Protein AF-A0A4Y7KAC6-F1 (afdb_monomer)

Structure (mmCIF, N/CA/C/O backbone):
data_AF-A0A4Y7KAC6-F1
#
_entry.id   AF-A0A4Y7KAC6-F1
#
loop_
_atom_site.group_PDB
_atom_site.id
_atom_site.type_symbol
_atom_site.label_atom_id
_atom_site.label_alt_id
_atom_site.label_comp_id
_atom_site.label_asym_id
_atom_site.label_entity_id
_atom_site.label_seq_id
_atom_site.pdbx_PDB_ins_code
_atom_site.Cartn_x
_atom_site.Cartn_y
_atom_site.Cartn_z
_atom_site.occupancy
_atom_site.B_iso_or_equiv
_atom_site.auth_seq_id
_atom_site.auth_comp_id
_atom_site.auth_asym_id
_atom_site.auth_atom_id
_atom_site.pdbx_PDB_model_num
ATOM 1 N N . MET A 1 1 ? 6.151 -8.490 -8.661 1.00 95.62 1 MET A N 1
ATOM 2 C CA . MET A 1 1 ? 5.030 -7.613 -9.099 1.00 95.62 1 MET A CA 1
ATOM 3 C C . MET A 1 1 ? 3.627 -8.201 -8.880 1.00 95.6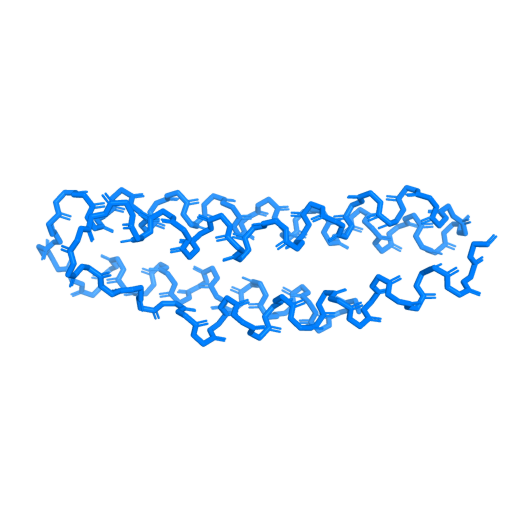2 1 MET A C 1
ATOM 5 O O . MET A 1 1 ? 2.853 -7.599 -8.148 1.00 95.62 1 MET A O 1
ATOM 9 N N . LYS A 1 2 ? 3.257 -9.365 -9.454 1.00 95.62 2 LYS A N 1
ATOM 10 C CA . LYS A 1 2 ? 1.920 -9.981 -9.223 1.00 95.62 2 LYS A CA 1
ATOM 11 C C . LYS A 1 2 ? 1.626 -10.256 -7.736 1.00 95.62 2 LYS A C 1
ATOM 13 O O . LYS A 1 2 ? 0.500 -10.050 -7.281 1.00 95.62 2 LYS A O 1
ATOM 18 N N . LEU A 1 3 ? 2.649 -10.679 -6.989 1.00 97.56 3 LEU A N 1
ATOM 19 C CA . LEU A 1 3 ? 2.555 -10.922 -5.550 1.00 97.56 3 LEU A CA 1
ATOM 20 C C . LEU A 1 3 ? 2.246 -9.633 -4.763 1.00 97.56 3 LEU A C 1
ATOM 22 O O . LEU A 1 3 ? 1.333 -9.665 -3.947 1.00 97.56 3 LEU A O 1
ATOM 26 N N . ASN A 1 4 ? 2.876 -8.493 -5.094 1.00 98.00 4 ASN A N 1
ATOM 27 C CA . ASN A 1 4 ? 2.539 -7.175 -4.518 1.00 98.00 4 ASN A CA 1
ATOM 28 C C . ASN A 1 4 ? 1.058 -6.839 -4.695 1.00 98.00 4 ASN A C 1
ATOM 30 O O . ASN A 1 4 ? 0.363 -6.567 -3.720 1.00 98.00 4 ASN A O 1
ATOM 34 N N . ARG A 1 5 ? 0.533 -6.957 -5.924 1.00 98.19 5 ARG A N 1
ATOM 35 C CA . ARG A 1 5 ? -0.888 -6.683 -6.196 1.00 98.19 5 ARG A CA 1
ATOM 36 C C . ARG A 1 5 ? -1.812 -7.573 -5.363 1.00 98.19 5 ARG A C 1
ATOM 38 O O . ARG A 1 5 ? -2.833 -7.103 -4.861 1.00 98.19 5 ARG A O 1
ATOM 45 N N . THR A 1 6 ? -1.473 -8.855 -5.248 1.00 98.50 6 THR A N 1
ATOM 46 C CA . THR A 1 6 ? -2.263 -9.831 -4.484 1.00 98.50 6 THR A CA 1
ATOM 47 C C . THR A 1 6 ? -2.229 -9.507 -2.994 1.00 98.50 6 THR A C 1
ATOM 49 O O . THR A 1 6 ? -3.284 -9.431 -2.369 1.00 98.50 6 THR A O 1
ATOM 52 N N . ASN A 1 7 ? -1.042 -9.231 -2.444 1.00 98.69 7 ASN A N 1
ATOM 53 C CA . ASN A 1 7 ? -0.865 -8.838 -1.050 1.00 98.69 7 ASN A CA 1
ATOM 54 C C . ASN A 1 7 ? -1.651 -7.552 -0.735 1.00 98.69 7 ASN A C 1
ATOM 56 O O . ASN A 1 7 ? -2.515 -7.571 0.141 1.00 98.69 7 ASN A O 1
ATOM 60 N N . ALA A 1 8 ? -1.478 -6.493 -1.534 1.00 98.62 8 ALA A N 1
ATOM 61 C CA . ALA A 1 8 ? -2.207 -5.236 -1.373 1.00 98.62 8 ALA A CA 1
ATOM 62 C C . ALA A 1 8 ? -3.735 -5.428 -1.444 1.00 98.62 8 ALA A C 1
ATOM 64 O O . ALA A 1 8 ? -4.482 -4.888 -0.626 1.00 98.62 8 ALA A O 1
ATOM 65 N N . THR A 1 9 ? -4.215 -6.265 -2.371 1.00 98.75 9 THR A N 1
ATOM 66 C CA . THR A 1 9 ? -5.646 -6.600 -2.487 1.00 98.75 9 THR A CA 1
ATOM 67 C C . THR A 1 9 ? -6.155 -7.336 -1.248 1.00 98.75 9 THR A C 1
ATOM 69 O O . THR A 1 9 ? -7.204 -6.982 -0.708 1.00 98.75 9 THR A O 1
ATOM 72 N N . HIS A 1 10 ? -5.419 -8.335 -0.757 1.00 98.69 10 HIS A N 1
ATOM 73 C CA . HIS A 1 10 ? -5.783 -9.060 0.459 1.00 98.69 10 HIS A CA 1
ATOM 74 C C . HIS A 1 10 ? -5.786 -8.155 1.692 1.00 98.69 10 HIS A C 1
ATOM 76 O O . HIS A 1 10 ? -6.675 -8.279 2.536 1.00 98.69 10 HIS A O 1
ATOM 82 N N . THR A 1 11 ? -4.842 -7.223 1.795 1.00 98.75 11 THR A N 1
ATOM 83 C CA . THR A 1 11 ? -4.793 -6.264 2.900 1.00 98.75 11 THR A CA 1
ATOM 84 C C . THR A 1 11 ? -5.955 -5.278 2.841 1.00 98.75 11 THR A C 1
ATOM 86 O O . THR A 1 11 ? -6.659 -5.124 3.839 1.00 98.75 11 THR A O 1
ATOM 89 N N . LYS A 1 12 ? -6.282 -4.738 1.660 1.00 98.75 12 LYS A N 1
ATOM 90 C CA . LYS A 1 12 ? -7.496 -3.933 1.439 1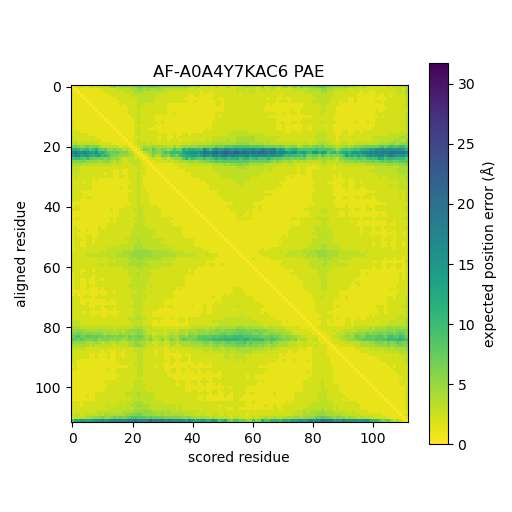.00 98.75 12 LYS A CA 1
ATOM 91 C C . LYS A 1 12 ? -8.768 -4.664 1.887 1.00 98.75 12 LYS A C 1
ATOM 93 O O . LYS A 1 12 ? -9.620 -4.091 2.568 1.00 98.75 12 LYS A O 1
ATOM 98 N N . LEU A 1 13 ? -8.923 -5.937 1.515 1.00 98.56 13 LEU A N 1
ATOM 99 C CA . LEU A 1 13 ? -10.078 -6.748 1.922 1.00 98.56 13 LEU A CA 1
ATOM 100 C C . LEU A 1 13 ? -10.101 -7.001 3.434 1.00 98.56 13 LEU A C 1
ATOM 102 O O . LEU A 1 13 ? -11.169 -6.988 4.050 1.00 98.56 13 LEU A O 1
ATOM 106 N N . TYR A 1 14 ? -8.933 -7.197 4.042 1.00 98.44 14 TYR A N 1
ATOM 107 C CA . TYR A 1 14 ? -8.798 -7.368 5.482 1.00 98.44 14 TYR A CA 1
ATOM 108 C C . TYR A 1 14 ? -9.195 -6.104 6.258 1.00 98.44 14 TYR A C 1
ATOM 110 O O . TYR A 1 14 ? -9.958 -6.211 7.218 1.00 98.44 14 TYR A O 1
ATOM 118 N N . ILE A 1 15 ? -8.791 -4.916 5.796 1.00 98.19 15 ILE A N 1
ATOM 119 C CA . ILE A 1 15 ? -9.226 -3.625 6.357 1.00 98.19 15 ILE A CA 1
ATOM 120 C C . ILE A 1 15 ? -10.757 -3.528 6.341 1.00 98.19 15 ILE A C 1
ATOM 122 O O . ILE A 1 15 ? -11.383 -3.347 7.388 1.00 98.19 15 ILE A O 1
ATOM 126 N N . LYS A 1 16 ? -11.387 -3.781 5.182 1.00 97.69 16 LYS A N 1
ATOM 127 C CA . LYS A 1 16 ? -12.859 -3.800 5.065 1.00 97.69 16 LYS A CA 1
ATOM 128 C C . LYS A 1 16 ? -13.507 -4.788 6.037 1.00 97.69 16 LYS A C 1
ATOM 130 O O . LYS A 1 16 ? -14.560 -4.500 6.603 1.00 97.69 16 LYS A O 1
ATOM 135 N N . LYS A 1 17 ? -12.899 -5.962 6.236 1.00 97.25 17 LYS A N 1
ATOM 136 C CA . LYS A 1 17 ? -13.391 -6.977 7.179 1.00 97.25 17 LYS A CA 1
ATOM 137 C C . LYS A 1 17 ? -13.330 -6.482 8.626 1.00 97.25 17 LYS A C 1
ATOM 139 O O . LYS A 1 17 ? -14.291 -6.710 9.357 1.00 97.25 17 LYS A O 1
ATOM 144 N N . ILE A 1 18 ? -12.253 -5.807 9.038 1.00 95.94 18 ILE A N 1
ATOM 145 C CA . ILE A 1 18 ? -12.137 -5.216 10.384 1.00 95.94 18 ILE A CA 1
ATOM 146 C C . ILE A 1 18 ? -13.242 -4.179 10.600 1.00 95.94 18 ILE A C 1
ATOM 148 O O . ILE A 1 18 ? -13.979 -4.273 11.583 1.00 95.94 18 ILE A O 1
ATOM 152 N N . MET A 1 19 ? -13.395 -3.249 9.654 1.00 95.06 19 MET A N 1
ATOM 153 C CA . MET A 1 19 ? -14.382 -2.169 9.740 1.00 95.06 19 MET A CA 1
ATOM 154 C C . MET A 1 19 ? -15.824 -2.686 9.805 1.00 95.06 19 MET A C 1
ATOM 156 O O . MET A 1 19 ? -16.639 -2.140 10.539 1.00 95.06 19 MET A O 1
ATOM 160 N N . LYS A 1 20 ? -16.146 -3.767 9.081 1.00 94.12 20 LYS A N 1
ATOM 161 C CA . LYS A 1 20 ? -17.480 -4.391 9.127 1.00 94.12 20 LYS A CA 1
ATOM 162 C C . LYS A 1 20 ? -17.750 -5.147 10.428 1.00 94.12 20 LYS A C 1
ATOM 164 O O . LYS A 1 20 ? -18.888 -5.186 10.883 1.00 94.12 20 LYS A O 1
ATOM 169 N N . LYS A 1 21 ? -16.733 -5.795 11.007 1.00 92.69 21 LYS A N 1
ATOM 170 C C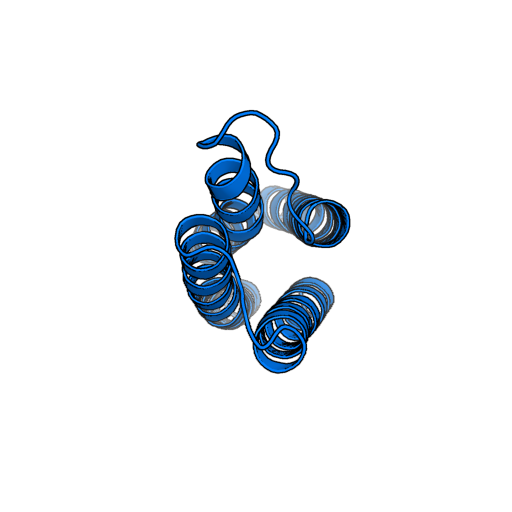A . LYS A 1 21 ? -16.900 -6.628 12.209 1.00 92.69 21 LYS A CA 1
ATOM 171 C C . L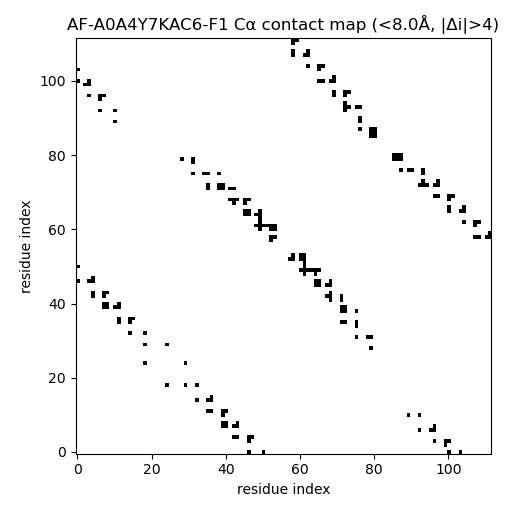YS A 1 21 ? -17.072 -5.805 13.484 1.00 92.69 21 LYS A C 1
ATOM 173 O O . LYS A 1 21 ? -17.827 -6.208 14.365 1.00 92.69 21 LYS A O 1
ATOM 178 N N . LYS A 1 22 ? -16.366 -4.681 13.613 1.00 85.69 22 LYS A N 1
ATOM 179 C CA . LYS A 1 22 ? -16.404 -3.855 14.824 1.00 85.69 22 LYS A CA 1
ATOM 180 C C . LYS A 1 22 ? -17.468 -2.763 14.687 1.00 85.69 22 LYS A C 1
ATOM 182 O O . LYS A 1 22 ? -17.213 -1.720 14.100 1.00 85.69 22 LYS A O 1
ATOM 187 N N . LYS A 1 23 ? -18.657 -3.000 15.263 1.00 75.62 23 LYS A N 1
ATOM 188 C CA . LYS A 1 23 ? -19.793 -2.051 15.234 1.00 75.62 23 LYS A CA 1
ATOM 189 C C . LYS A 1 23 ? -19.472 -0.688 15.863 1.00 75.62 23 LYS A C 1
ATOM 191 O O . LYS A 1 23 ? -20.031 0.314 15.438 1.00 75.62 23 LYS A O 1
ATOM 196 N N . LYS A 1 24 ? -18.586 -0.652 16.863 1.00 85.56 24 LYS A N 1
ATOM 197 C CA . LYS A 1 24 ? -18.094 0.575 17.503 1.00 85.56 24 LYS A CA 1
ATOM 198 C C . LYS A 1 24 ? -16.571 0.579 17.451 1.00 85.56 24 LYS A C 1
ATOM 200 O O . LYS A 1 24 ? -15.917 -0.153 18.190 1.00 85.56 24 LYS A O 1
ATOM 205 N N . LEU A 1 25 ? -16.032 1.356 16.522 1.00 89.69 25 LEU A N 1
ATOM 206 C CA . LEU A 1 25 ? -14.621 1.714 16.478 1.00 89.69 25 LEU A CA 1
ATOM 207 C C . LEU A 1 25 ? -14.473 3.102 17.085 1.00 89.69 25 LEU A C 1
ATOM 209 O O . LEU A 1 25 ? -15.317 3.963 16.849 1.00 89.69 25 LEU A O 1
ATOM 213 N N . GLU A 1 26 ? -13.409 3.304 17.852 1.00 92.94 26 GLU A N 1
ATOM 214 C CA . GLU A 1 26 ? -13.021 4.643 18.280 1.00 92.94 26 GLU A CA 1
ATOM 215 C C . GLU A 1 26 ? -12.761 5.512 17.028 1.00 92.94 26 GLU A C 1
ATOM 217 O O . GLU A 1 26 ? -12.168 4.996 16.072 1.00 92.94 26 GLU A O 1
ATOM 222 N N . PRO A 1 27 ? -13.242 6.772 16.978 1.00 94.62 27 PRO A N 1
ATOM 223 C CA . PRO A 1 27 ? -13.202 7.595 15.767 1.00 94.62 27 PRO A CA 1
ATOM 224 C C . PRO A 1 27 ? -11.821 7.711 15.120 1.00 94.62 27 PRO A C 1
ATOM 226 O O . PRO A 1 27 ? -11.712 7.540 13.906 1.00 94.62 27 PRO A O 1
ATOM 229 N N . PHE A 1 28 ? -10.763 7.918 15.908 1.00 95.12 28 PHE A N 1
ATOM 230 C CA . PHE A 1 28 ? -9.404 8.009 15.379 1.00 95.12 28 PHE A CA 1
ATOM 231 C C . PHE A 1 28 ? -8.958 6.680 14.758 1.00 95.12 28 PHE A C 1
ATOM 233 O O . PHE A 1 28 ? -8.553 6.643 13.600 1.00 95.12 28 PHE A O 1
ATOM 240 N N . TYR A 1 29 ? -9.146 5.556 15.459 1.00 95.88 29 TYR A N 1
ATOM 241 C CA . TYR A 1 29 ? -8.837 4.229 14.911 1.00 95.88 29 TYR A CA 1
ATOM 242 C C . TYR A 1 29 ? -9.598 3.921 13.612 1.00 95.88 29 TYR A C 1
ATOM 244 O O . TYR A 1 29 ? -9.075 3.256 12.714 1.00 95.88 29 TYR A O 1
ATOM 252 N N . ARG A 1 30 ? -10.852 4.380 13.506 1.00 95.81 30 ARG A N 1
ATOM 253 C CA . ARG A 1 30 ? -11.639 4.253 12.276 1.00 95.81 30 ARG A CA 1
ATOM 254 C C . ARG A 1 30 ? -11.046 5.088 11.143 1.00 95.81 30 ARG A C 1
ATOM 256 O O . ARG A 1 30 ? -10.904 4.548 10.049 1.00 95.81 30 ARG A O 1
ATOM 263 N N . SER A 1 31 ? -10.678 6.337 11.422 1.00 96.75 31 SER A N 1
ATOM 264 C CA . SER A 1 31 ? -10.024 7.230 10.462 1.00 96.75 31 SER A CA 1
ATOM 265 C C . SER A 1 31 ? -8.733 6.608 9.918 1.00 96.75 31 SER A C 1
ATOM 267 O O . SER A 1 31 ? -8.581 6.484 8.707 1.00 96.75 31 SER A O 1
ATOM 269 N N . CYS A 1 32 ? -7.869 6.057 10.783 1.00 97.94 32 CYS A N 1
ATOM 270 C CA . CYS A 1 32 ? -6.653 5.355 10.348 1.00 97.94 32 CYS A CA 1
ATOM 271 C C . CYS A 1 32 ? -6.963 4.198 9.380 1.00 97.94 32 CYS A C 1
ATOM 273 O O . CYS A 1 32 ? -6.296 4.030 8.360 1.00 97.94 32 CYS A O 1
ATOM 275 N N . LEU A 1 33 ? -7.994 3.392 9.669 1.00 98.06 33 LEU A N 1
ATOM 276 C CA . LEU A 1 33 ? -8.406 2.296 8.784 1.00 98.06 33 LEU A CA 1
ATOM 277 C C . LEU A 1 33 ? -8.953 2.796 7.440 1.00 98.06 33 LEU A C 1
ATOM 279 O O . LEU A 1 33 ? -8.712 2.146 6.423 1.00 98.06 33 LEU A O 1
ATOM 283 N N . GLU A 1 34 ? -9.682 3.910 7.426 1.00 98.19 34 GLU A N 1
ATOM 284 C CA . GLU A 1 34 ? -10.201 4.542 6.207 1.00 98.19 34 GLU A CA 1
ATOM 285 C C . GLU A 1 34 ? -9.058 5.087 5.341 1.00 98.19 34 GLU A C 1
ATOM 287 O O . GLU A 1 34 ? -8.983 4.736 4.161 1.00 98.19 34 GLU A O 1
ATOM 292 N N . SER A 1 35 ? -8.094 5.793 5.938 1.00 98.44 35 SER A N 1
ATOM 293 C CA . SER A 1 35 ? -6.876 6.250 5.254 1.00 98.44 35 SER A CA 1
ATOM 294 C C . SER A 1 35 ? -6.071 5.080 4.682 1.00 98.44 35 SER A C 1
ATOM 296 O O . SER A 1 35 ? -5.723 5.066 3.502 1.00 98.44 35 SER A O 1
ATOM 298 N N . CYS A 1 36 ? -5.845 4.021 5.467 1.00 98.69 36 CYS A N 1
ATOM 299 C CA . CYS A 1 36 ? -5.188 2.812 4.969 1.00 98.69 36 CYS A CA 1
ATOM 300 C C . CYS A 1 36 ? -5.967 2.161 3.816 1.00 98.69 36 CYS A C 1
ATOM 302 O O . CYS A 1 36 ? -5.370 1.640 2.873 1.00 98.69 36 CYS A O 1
ATOM 304 N N . LEU A 1 37 ? -7.302 2.164 3.856 1.00 98.62 37 LEU A N 1
ATOM 305 C CA . LEU A 1 37 ? -8.116 1.596 2.783 1.00 98.62 37 LEU A CA 1
ATOM 306 C C . LEU A 1 37 ? -7.902 2.333 1.452 1.00 98.62 37 LEU A C 1
ATOM 308 O O . LEU A 1 37 ? -7.871 1.686 0.395 1.00 98.62 37 LEU A O 1
ATOM 312 N N . GLU A 1 38 ? -7.763 3.655 1.503 1.00 98.75 38 GLU A N 1
ATOM 313 C CA . GLU A 1 38 ? -7.442 4.493 0.351 1.00 98.75 38 GLU A CA 1
ATOM 314 C C . GLU A 1 38 ? -6.022 4.222 -0.156 1.00 98.75 38 GLU A C 1
ATOM 316 O O . GLU A 1 38 ? -5.858 3.845 -1.318 1.00 98.75 38 GLU A O 1
ATOM 321 N N . LEU A 1 39 ? -5.021 4.270 0.729 1.00 98.81 39 LEU A N 1
ATOM 322 C CA . LEU A 1 39 ? -3.617 3.998 0.395 1.00 98.81 39 LEU A CA 1
ATOM 323 C C . LEU A 1 39 ? -3.446 2.643 -0.303 1.00 98.81 39 LEU A C 1
ATOM 325 O O . LEU A 1 39 ? -2.852 2.551 -1.377 1.00 98.81 39 LEU A O 1
ATOM 329 N N . TYR A 1 40 ? -4.049 1.580 0.237 1.00 98.81 40 TYR A N 1
ATOM 330 C CA . TYR A 1 40 ? -4.007 0.254 -0.384 1.00 98.81 40 TYR A CA 1
ATOM 331 C C . TYR A 1 40 ? -4.801 0.172 -1.695 1.00 98.81 40 TYR A C 1
ATOM 333 O O . TYR A 1 40 ? -4.501 -0.664 -2.548 1.00 98.81 40 TYR A O 1
ATOM 341 N N . SER A 1 41 ? -5.824 1.009 -1.886 1.00 98.75 41 SER A N 1
ATOM 342 C CA . SER A 1 41 ? -6.519 1.113 -3.174 1.00 98.75 41 SER A CA 1
ATOM 343 C C . SER A 1 41 ? -5.620 1.747 -4.230 1.00 98.75 41 SER A C 1
ATOM 345 O O . SER A 1 41 ? -5.520 1.194 -5.327 1.00 98.75 41 SER A O 1
ATOM 347 N N . ASN A 1 42 ? -4.924 2.826 -3.873 1.00 98.69 42 ASN A N 1
ATOM 348 C CA . ASN A 1 42 ? -3.971 3.517 -4.737 1.00 98.69 42 ASN A CA 1
ATOM 349 C C . ASN A 1 42 ? -2.788 2.605 -5.082 1.00 98.69 42 ASN A C 1
ATOM 351 O O . ASN A 1 42 ? -2.502 2.408 -6.259 1.00 98.69 42 ASN A O 1
ATOM 355 N N . ALA A 1 43 ? -2.221 1.895 -4.102 1.00 98.69 43 ALA A N 1
ATOM 356 C CA . ALA A 1 43 ? -1.149 0.922 -4.323 1.00 98.69 43 ALA A CA 1
ATOM 357 C C . ALA A 1 43 ? -1.525 -0.185 -5.330 1.00 98.69 43 ALA A C 1
ATOM 359 O O . ALA A 1 43 ? -0.693 -0.636 -6.121 1.00 98.69 43 ALA A O 1
ATOM 360 N N . ILE A 1 44 ? -2.788 -0.632 -5.356 1.00 98.81 44 ILE A N 1
ATOM 361 C CA . ILE A 1 44 ? -3.263 -1.604 -6.357 1.00 98.81 44 ILE A CA 1
ATOM 362 C C . ILE A 1 44 ? -3.259 -0.996 -7.767 1.00 98.81 44 ILE A C 1
ATOM 364 O O . ILE A 1 44 ? -2.933 -1.716 -8.717 1.00 98.81 44 ILE A O 1
ATOM 368 N N . TYR A 1 45 ? -3.632 0.278 -7.917 1.00 98.50 45 TYR A N 1
ATOM 369 C CA . TYR A 1 45 ? -3.569 0.990 -9.197 1.00 98.50 45 TYR A CA 1
ATOM 370 C C . TYR A 1 45 ? -2.119 1.226 -9.627 1.00 98.50 45 TYR A C 1
ATOM 372 O O . TYR A 1 45 ? -1.748 0.755 -10.701 1.00 98.50 45 TYR A O 1
ATOM 380 N N . SER A 1 46 ? -1.273 1.778 -8.754 1.00 98.75 46 SER A N 1
ATOM 381 C CA . SER A 1 46 ? 0.158 1.978 -9.020 1.00 98.75 46 SER A CA 1
ATOM 382 C C . SER A 1 46 ? 0.860 0.674 -9.394 1.00 98.75 46 SER A C 1
ATOM 384 O O . SER A 1 46 ? 1.603 0.628 -10.367 1.00 98.75 46 SER A O 1
ATOM 386 N N . THR A 1 47 ? 0.540 -0.450 -8.736 1.00 98.69 47 THR A N 1
ATOM 387 C CA . THR A 1 47 ? 1.094 -1.759 -9.130 1.00 98.69 47 THR A CA 1
ATOM 388 C C . THR A 1 47 ? 0.688 -2.159 -10.557 1.00 98.69 47 THR A C 1
ATOM 390 O O . THR A 1 47 ? 1.465 -2.803 -11.261 1.00 98.69 47 THR A O 1
ATOM 393 N N . ARG A 1 48 ? -0.535 -1.836 -11.005 1.00 98.38 48 ARG A N 1
ATOM 394 C CA . ARG A 1 48 ? -0.978 -2.139 -12.380 1.00 98.38 48 ARG A CA 1
ATOM 395 C C . ARG A 1 48 ? -0.223 -1.295 -13.394 1.00 98.38 48 ARG A C 1
ATOM 397 O O . ARG A 1 48 ? 0.188 -1.846 -14.413 1.00 98.38 48 ARG A O 1
ATOM 404 N N . ASP A 1 49 ? -0.035 -0.014 -13.112 1.00 98.50 49 ASP A N 1
ATOM 405 C CA . ASP A 1 49 ? 0.682 0.888 -14.010 1.00 98.50 49 ASP A CA 1
ATOM 406 C C . ASP A 1 49 ? 2.175 0.562 -14.043 1.00 98.50 49 ASP A C 1
ATOM 408 O O . ASP A 1 49 ? 2.732 0.409 -15.127 1.00 98.50 49 ASP A O 1
ATOM 412 N N . ALA A 1 50 ? 2.785 0.253 -12.897 1.00 98.31 50 ALA A N 1
ATOM 413 C CA . ALA A 1 50 ? 4.155 -0.248 -12.827 1.00 98.31 50 ALA A CA 1
ATOM 414 C C . ALA A 1 50 ? 4.372 -1.501 -13.690 1.00 98.31 50 ALA A C 1
ATOM 416 O O . ALA A 1 50 ? 5.383 -1.623 -14.374 1.00 98.31 50 ALA A O 1
ATOM 417 N N . ILE A 1 51 ? 3.413 -2.438 -13.701 1.00 98.12 51 ILE A N 1
ATOM 418 C CA . ILE A 1 51 ? 3.484 -3.636 -14.555 1.00 98.12 51 ILE A CA 1
ATOM 419 C C . ILE A 1 51 ? 3.420 -3.270 -16.044 1.00 98.12 51 ILE A C 1
ATOM 421 O O . ILE A 1 51 ? 4.070 -3.942 -16.846 1.00 98.12 51 ILE A O 1
ATOM 425 N N . LYS A 1 52 ? 2.638 -2.255 -16.436 1.00 98.31 52 LYS A N 1
ATOM 426 C CA . LYS A 1 52 ? 2.595 -1.786 -17.831 1.00 98.31 52 LYS A CA 1
ATOM 427 C C . LYS A 1 52 ? 3.942 -1.181 -18.226 1.00 98.31 52 LYS A C 1
ATOM 429 O O . LYS A 1 52 ? 4.513 -1.633 -19.212 1.00 98.31 52 LYS A O 1
ATOM 434 N N . TYR A 1 53 ? 4.469 -0.265 -17.412 1.00 98.50 53 TYR A N 1
ATOM 435 C CA . TYR A 1 53 ? 5.764 0.380 -17.643 1.00 98.50 53 TYR A CA 1
ATOM 436 C C . TYR A 1 53 ? 6.921 -0.620 -17.679 1.00 98.50 53 TYR A C 1
ATOM 438 O O . TYR A 1 53 ? 7.750 -0.594 -18.582 1.00 98.50 53 TYR A O 1
ATOM 446 N N . TYR A 1 54 ? 6.929 -1.591 -16.766 1.00 97.88 54 TYR A N 1
ATOM 447 C CA . TYR A 1 54 ? 7.921 -2.661 -16.776 1.00 97.88 54 TYR A CA 1
ATOM 448 C C . TYR A 1 54 ? 7.897 -3.460 -18.087 1.00 97.88 54 TYR A C 1
ATOM 450 O O . TYR A 1 54 ? 8.940 -3.739 -18.672 1.00 97.88 54 TYR A O 1
ATOM 458 N N . LYS A 1 55 ? 6.703 -3.808 -18.587 1.00 97.56 55 LYS A N 1
ATOM 459 C CA . LYS A 1 55 ? 6.552 -4.545 -19.852 1.00 97.56 55 LYS A CA 1
ATOM 460 C C . LYS A 1 55 ? 6.973 -3.729 -21.075 1.00 97.56 55 LYS A C 1
ATOM 462 O O . LYS A 1 55 ? 7.433 -4.327 -22.042 1.00 97.56 55 LYS A O 1
ATOM 467 N N . SER A 1 56 ? 6.829 -2.405 -21.035 1.00 98.00 56 SER A N 1
ATOM 468 C CA . SER A 1 56 ? 7.316 -1.498 -22.081 1.00 98.00 56 SER A CA 1
ATOM 469 C C . SER A 1 56 ? 8.789 -1.110 -21.916 1.00 98.00 56 SER A C 1
ATOM 471 O O . SER A 1 56 ? 9.266 -0.275 -22.675 1.00 98.00 56 SER A O 1
ATOM 473 N N . ARG A 1 57 ? 9.514 -1.711 -20.956 1.00 97.31 57 ARG A N 1
ATOM 474 C CA . ARG A 1 57 ? 10.909 -1.379 -20.598 1.00 97.31 57 ARG A CA 1
ATOM 475 C C . ARG A 1 57 ? 11.111 0.061 -20.105 1.00 97.31 57 ARG A C 1
ATOM 477 O O . ARG A 1 57 ? 12.231 0.553 -20.050 1.00 97.31 57 ARG A O 1
ATOM 484 N N . SER A 1 58 ? 10.031 0.716 -19.699 1.00 98.19 58 SER A N 1
ATOM 485 C CA . SER A 1 58 ? 10.014 2.031 -19.056 1.00 98.19 58 SER A CA 1
ATOM 486 C C . SER A 1 58 ? 10.342 1.855 -17.566 1.00 98.19 58 SER A C 1
ATOM 488 O O . SER A 1 58 ? 9.469 1.914 -16.698 1.00 98.19 58 SER A O 1
ATOM 490 N N . TYR A 1 59 ? 11.588 1.477 -17.260 1.00 98.31 59 TYR A N 1
ATOM 491 C CA . TYR A 1 59 ? 11.979 1.058 -15.908 1.00 98.31 59 TYR A CA 1
ATOM 492 C C . TYR A 1 59 ? 12.003 2.211 -14.905 1.00 98.31 59 TYR A C 1
ATOM 494 O O . TYR A 1 59 ? 11.685 1.991 -13.738 1.00 98.31 59 TYR A O 1
ATOM 502 N N . LEU A 1 60 ? 12.300 3.433 -15.353 1.00 98.06 60 LEU A N 1
ATOM 503 C CA . LEU A 1 60 ? 12.232 4.627 -14.512 1.00 98.06 60 LEU A CA 1
ATOM 504 C C . LEU A 1 60 ? 10.796 4.868 -14.024 1.00 98.06 60 LEU A C 1
ATOM 506 O O . LEU A 1 60 ? 10.555 5.027 -12.831 1.00 98.06 60 LEU A O 1
ATOM 510 N N . GLU A 1 61 ? 9.821 4.803 -14.926 1.00 98.44 61 GLU A N 1
ATOM 511 C CA . GLU A 1 61 ? 8.403 4.962 -14.612 1.00 98.44 61 GLU A CA 1
ATOM 512 C C . GLU A 1 61 ? 7.892 3.801 -13.752 1.00 98.44 61 GLU A C 1
ATOM 514 O O . GLU A 1 61 ? 7.120 4.006 -12.813 1.00 98.44 61 GLU A O 1
ATOM 519 N N . ALA A 1 62 ? 8.350 2.573 -14.019 1.00 98.44 62 ALA A N 1
ATOM 520 C CA . ALA A 1 62 ? 8.040 1.423 -13.176 1.00 98.44 62 ALA A CA 1
ATOM 521 C C . ALA A 1 62 ? 8.594 1.584 -11.749 1.00 98.44 62 ALA A C 1
ATOM 523 O O . ALA A 1 62 ? 7.905 1.214 -10.796 1.00 98.44 62 ALA A O 1
ATOM 524 N N . ASN A 1 63 ? 9.801 2.145 -11.600 1.00 98.44 63 ASN A N 1
ATOM 525 C CA . ASN A 1 63 ? 10.419 2.449 -10.310 1.00 98.44 63 ASN A CA 1
ATOM 526 C C . ASN A 1 63 ? 9.573 3.471 -9.540 1.00 98.44 63 ASN A C 1
ATOM 528 O O . ASN A 1 63 ? 9.132 3.166 -8.436 1.00 98.44 63 ASN A O 1
ATOM 532 N N . VAL A 1 64 ? 9.226 4.604 -10.165 1.00 98.56 64 VAL A N 1
ATOM 533 C CA . VAL A 1 64 ? 8.359 5.637 -9.564 1.00 98.56 64 VAL A CA 1
ATOM 534 C C . VAL A 1 64 ? 7.047 5.035 -9.056 1.00 98.56 64 VAL A C 1
ATOM 536 O O . VAL A 1 64 ? 6.642 5.277 -7.919 1.00 98.56 64 VAL A O 1
ATOM 539 N N . GLN A 1 65 ? 6.393 4.197 -9.866 1.00 98.69 65 GLN A N 1
ATOM 540 C CA . GLN A 1 65 ? 5.138 3.568 -9.458 1.00 98.69 65 GLN A CA 1
ATOM 541 C C . GLN A 1 65 ? 5.316 2.563 -8.310 1.00 98.69 65 GLN A C 1
ATOM 543 O O . GLN A 1 65 ? 4.443 2.485 -7.449 1.00 98.69 65 GLN A O 1
ATOM 548 N N . PHE A 1 66 ? 6.411 1.796 -8.255 1.00 98.38 66 PHE A N 1
ATOM 549 C CA . PHE A 1 66 ? 6.658 0.894 -7.123 1.00 98.38 66 PHE A CA 1
ATOM 550 C C . PHE A 1 66 ? 7.120 1.620 -5.856 1.00 98.38 66 PHE A C 1
ATOM 552 O O . PHE A 1 66 ? 6.791 1.146 -4.773 1.00 98.38 66 PHE A O 1
ATOM 559 N N . SER A 1 67 ? 7.775 2.774 -5.961 1.00 98.44 67 SER A N 1
ATOM 560 C CA . SER A 1 67 ? 8.059 3.634 -4.806 1.00 98.44 67 SER A CA 1
ATOM 561 C C . SER A 1 67 ? 6.754 4.116 -4.164 1.00 98.44 67 SER A C 1
ATOM 563 O O . SER A 1 67 ? 6.552 3.912 -2.973 1.00 98.44 67 SER A O 1
ATOM 565 N N . ALA A 1 68 ? 5.774 4.548 -4.966 1.00 98.56 68 ALA A N 1
ATOM 566 C CA . ALA A 1 68 ? 4.437 4.870 -4.454 1.00 98.56 68 ALA A CA 1
ATOM 567 C C . ALA A 1 68 ? 3.716 3.659 -3.813 1.00 98.56 68 ALA A C 1
ATOM 569 O O . ALA A 1 68 ? 2.954 3.802 -2.856 1.00 98.56 68 ALA A O 1
ATOM 570 N N . VAL A 1 69 ? 3.950 2.436 -4.315 1.00 98.75 69 VAL A N 1
ATOM 571 C CA . VAL A 1 69 ? 3.441 1.205 -3.673 1.00 98.75 69 VAL A CA 1
ATOM 572 C C . VAL A 1 69 ? 4.120 0.957 -2.324 1.00 98.75 69 VAL A C 1
ATOM 574 O O . VAL A 1 69 ? 3.459 0.450 -1.420 1.00 98.75 69 VAL A O 1
ATOM 577 N N . MET A 1 70 ? 5.405 1.294 -2.186 1.00 98.75 70 MET A N 1
ATOM 578 C CA . MET A 1 70 ? 6.180 1.151 -0.950 1.00 98.75 70 MET A CA 1
ATOM 579 C C . MET A 1 70 ? 5.755 2.156 0.122 1.00 98.75 70 MET A C 1
ATOM 581 O O . MET A 1 70 ? 5.746 1.807 1.302 1.00 98.75 70 MET A O 1
ATOM 585 N N . ASP A 1 71 ? 5.354 3.361 -0.283 1.00 98.75 71 ASP A N 1
ATOM 586 C CA . ASP A 1 71 ? 4.879 4.399 0.634 1.00 98.75 71 ASP A CA 1
ATOM 587 C C . ASP A 1 71 ? 3.578 3.981 1.328 1.00 98.75 71 ASP A C 1
ATOM 589 O O . ASP A 1 71 ? 3.425 4.157 2.533 1.00 98.75 71 ASP A O 1
ATOM 593 N N . ALA A 1 72 ? 2.657 3.335 0.605 1.00 98.75 72 ALA A N 1
ATOM 594 C CA . ALA A 1 72 ? 1.352 2.936 1.137 1.00 98.75 72 ALA A CA 1
ATOM 595 C C . ALA A 1 72 ? 1.397 2.135 2.463 1.00 98.75 72 ALA A C 1
ATOM 597 O O . ALA A 1 72 ? 0.701 2.531 3.404 1.00 98.75 72 ALA A O 1
ATOM 598 N N . PRO A 1 73 ? 2.151 1.020 2.598 1.00 98.62 73 PRO A N 1
ATOM 599 C CA . PRO A 1 73 ? 2.253 0.303 3.867 1.00 98.62 73 PRO A CA 1
ATOM 600 C C . PRO A 1 73 ? 2.970 1.106 4.962 1.00 98.62 73 PRO A C 1
ATOM 602 O O . PRO A 1 73 ? 2.588 0.969 6.124 1.00 98.62 73 PRO A O 1
ATOM 605 N N . SER A 1 74 ? 3.960 1.935 4.616 1.00 98.31 74 SER A N 1
ATOM 606 C CA . SER A 1 74 ? 4.708 2.762 5.574 1.00 98.31 74 SER A CA 1
ATOM 607 C C . SER A 1 74 ? 3.827 3.868 6.152 1.00 98.31 74 SER A C 1
ATOM 609 O O . SER A 1 74 ? 3.606 3.906 7.359 1.00 98.31 74 SER A O 1
ATOM 611 N N . THR A 1 75 ? 3.202 4.677 5.290 1.00 98.50 75 THR A N 1
ATOM 612 C CA . THR A 1 75 ? 2.264 5.737 5.685 1.00 98.50 75 THR A CA 1
ATOM 613 C C . THR A 1 75 ? 1.065 5.174 6.446 1.00 98.50 75 THR A C 1
ATOM 615 O O . THR A 1 75 ? 0.613 5.766 7.423 1.00 98.50 75 THR A O 1
ATOM 618 N N . CYS A 1 76 ? 0.555 4.006 6.040 1.00 98.44 76 CYS A N 1
ATOM 619 C CA . CYS A 1 76 ? -0.519 3.343 6.774 1.00 98.44 76 CYS A CA 1
ATOM 620 C C . CYS A 1 76 ? -0.087 2.948 8.194 1.00 98.44 76 CYS A C 1
ATOM 622 O O . CYS A 1 76 ? -0.875 3.093 9.123 1.00 98.44 76 CYS A O 1
ATOM 624 N N . GLU A 1 77 ? 1.134 2.440 8.381 1.00 98.31 77 GLU A N 1
ATOM 625 C CA . GLU A 1 77 ? 1.637 2.085 9.710 1.00 98.31 77 GLU A CA 1
ATOM 626 C C . GLU A 1 77 ? 1.879 3.324 10.577 1.00 98.31 77 GLU A C 1
ATOM 628 O O . GLU A 1 77 ? 1.515 3.321 11.754 1.00 98.31 77 GLU A O 1
ATOM 633 N N . ASP A 1 78 ? 2.441 4.382 9.996 1.00 97.50 78 ASP A N 1
ATOM 634 C CA . ASP A 1 78 ? 2.738 5.627 10.705 1.00 97.50 78 ASP A CA 1
ATOM 635 C C . ASP A 1 78 ? 1.466 6.342 11.171 1.00 97.50 78 ASP A C 1
ATOM 637 O O . ASP A 1 78 ? 1.410 6.779 12.316 1.00 97.50 78 ASP A O 1
ATOM 641 N N . GLY A 1 79 ? 0.383 6.308 10.387 1.00 97.12 79 G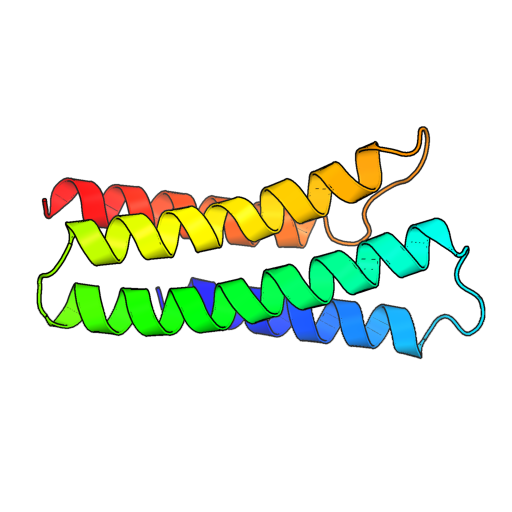LY A N 1
ATOM 642 C CA . GLY A 1 79 ? -0.904 6.876 10.804 1.00 97.12 79 GLY A CA 1
ATOM 643 C C . GLY A 1 79 ? -1.512 6.240 12.066 1.00 97.12 79 GLY A C 1
ATOM 644 O O . GLY A 1 79 ? -2.356 6.852 12.717 1.00 97.12 79 GLY A O 1
ATOM 645 N N . PHE A 1 80 ? -1.106 5.022 12.455 1.00 96.81 80 PHE A N 1
ATOM 646 C CA . PHE A 1 80 ? -1.480 4.456 13.761 1.00 96.81 80 PHE A CA 1
ATOM 647 C C . PHE A 1 80 ? -0.554 4.911 14.894 1.00 96.81 80 PHE A C 1
ATOM 649 O O . PHE A 1 80 ? -0.986 4.900 16.043 1.00 96.81 80 PHE A O 1
ATOM 656 N N . LYS A 1 81 ? 0.693 5.294 14.595 1.00 94.69 81 LYS A N 1
ATOM 657 C CA . LYS A 1 81 ? 1.681 5.752 15.586 1.00 94.69 81 LYS A CA 1
ATOM 658 C C . LYS A 1 81 ? 1.435 7.188 16.046 1.00 94.69 81 LYS A C 1
ATOM 660 O O . LYS A 1 81 ? 1.887 7.543 17.128 1.00 94.69 81 LYS A O 1
ATOM 665 N N . ASP A 1 82 ? 0.671 7.965 15.280 1.00 93.06 82 ASP A N 1
ATOM 666 C CA . ASP A 1 82 ? 0.260 9.335 15.625 1.00 93.06 82 ASP A CA 1
ATOM 667 C C . ASP A 1 82 ? -0.521 9.427 16.951 1.00 93.06 82 ASP A C 1
ATOM 669 O O . ASP A 1 82 ? -0.625 10.499 17.547 1.00 93.06 82 ASP A O 1
ATOM 673 N N . LYS A 1 83 ? -1.066 8.306 17.444 1.00 93.00 83 LYS A N 1
ATOM 674 C CA . LYS A 1 83 ? -1.703 8.209 18.761 1.00 93.00 83 LYS A CA 1
ATOM 675 C C . LYS A 1 83 ? -0.945 7.233 19.649 1.00 93.00 83 LYS A C 1
ATOM 677 O O . LYS A 1 83 ? -0.918 6.029 19.390 1.00 93.00 83 LYS A O 1
ATOM 682 N N . GLU A 1 84 ? -0.387 7.746 20.741 1.00 91.12 84 GLU A N 1
ATOM 683 C CA . GLU A 1 84 ? 0.363 6.938 21.700 1.00 91.12 84 GLU A CA 1
ATOM 684 C C . GLU A 1 84 ? -0.477 5.765 22.240 1.00 91.12 84 GLU A C 1
ATOM 686 O O . GLU A 1 84 ? -1.675 5.883 22.512 1.00 91.12 84 GLU A O 1
ATOM 691 N N . GLY A 1 85 ? 0.151 4.592 22.347 1.00 89.25 85 GLY A N 1
ATOM 692 C CA . GLY A 1 85 ? -0.499 3.359 22.800 1.00 89.25 85 GLY A CA 1
ATOM 693 C C . GLY A 1 85 ? -1.403 2.679 21.763 1.00 89.25 85 GLY A C 1
ATOM 694 O O . GLY A 1 85 ? -1.858 1.555 22.004 1.00 89.25 85 GLY A O 1
ATOM 695 N N . LEU A 1 86 ? -1.642 3.288 20.596 1.00 92.88 86 LEU A N 1
ATOM 696 C CA . LEU A 1 86 ? -2.420 2.670 19.528 1.00 92.88 86 LEU A CA 1
ATOM 697 C C . LEU A 1 86 ? -1.555 1.716 18.698 1.00 92.88 86 LEU A C 1
ATOM 699 O O . LEU A 1 86 ? -0.509 2.076 18.168 1.00 92.88 86 LEU A O 1
ATOM 703 N N . ARG A 1 87 ? -2.010 0.467 18.558 1.00 93.12 87 ARG A N 1
ATOM 704 C CA . ARG A 1 87 ? -1.340 -0.541 17.727 1.00 93.12 87 ARG A CA 1
ATOM 705 C C . ARG A 1 87 ? -2.092 -0.760 16.422 1.00 93.12 87 ARG A C 1
ATOM 707 O O . ARG A 1 87 ? -3.302 -1.013 16.423 1.00 93.12 87 ARG A O 1
ATOM 714 N N . SER A 1 88 ? -1.350 -0.735 15.320 1.00 96.44 88 SER A N 1
ATOM 715 C CA . SER A 1 88 ? -1.862 -1.066 13.993 1.00 96.44 88 SER A CA 1
ATOM 716 C C . SER A 1 88 ? -2.305 -2.536 13.942 1.00 96.44 88 SER A C 1
ATOM 718 O O . SER A 1 88 ? -1.537 -3.440 14.280 1.00 96.44 88 SER A O 1
ATOM 720 N N . PRO A 1 89 ? -3.534 -2.842 13.484 1.00 97.00 89 PRO A N 1
ATOM 721 C CA . PRO A 1 89 ? -3.936 -4.221 13.209 1.00 97.00 89 PRO A CA 1
ATOM 722 C C . PRO A 1 89 ? -3.327 -4.746 11.895 1.00 97.00 89 PRO A C 1
ATOM 724 O O . PRO A 1 89 ? -3.641 -5.866 11.477 1.00 97.00 89 PRO A O 1
ATOM 727 N N . LEU A 1 90 ? -2.528 -3.921 11.210 1.00 98.31 90 LEU A N 1
ATOM 728 C CA . LEU A 1 90 ? -1.993 -4.155 9.876 1.00 98.31 90 LEU A CA 1
ATOM 729 C C . LEU A 1 90 ? -0.473 -4.318 9.871 1.00 98.31 90 LEU A C 1
ATOM 731 O O . LEU A 1 90 ? 0.035 -4.695 8.825 1.00 98.31 90 LEU A O 1
ATOM 735 N N . THR A 1 91 ? 0.236 -4.144 10.994 1.00 98.31 91 THR A N 1
ATOM 736 C CA . THR A 1 91 ? 1.712 -4.143 11.062 1.00 98.31 91 THR A CA 1
ATOM 737 C C . THR A 1 91 ? 2.364 -5.257 10.246 1.00 98.31 91 THR A C 1
ATOM 739 O O . THR A 1 91 ? 3.200 -4.992 9.387 1.00 98.31 91 THR A O 1
ATOM 742 N N . LYS A 1 92 ? 1.932 -6.513 10.431 1.00 98.50 92 LYS A N 1
ATOM 743 C CA . LYS A 1 92 ? 2.471 -7.638 9.650 1.00 98.50 92 LYS A CA 1
ATOM 744 C C . LYS A 1 92 ? 2.214 -7.478 8.148 1.00 98.50 92 LYS A C 1
ATOM 746 O O . LYS A 1 92 ? 3.108 -7.691 7.347 1.00 98.50 92 LYS A O 1
ATOM 751 N N . LYS A 1 93 ? 1.000 -7.085 7.768 1.00 98.62 93 LYS A N 1
ATOM 752 C CA . LYS A 1 93 ? 0.598 -6.914 6.364 1.00 98.62 93 LYS A CA 1
ATOM 753 C C . LYS A 1 93 ? 1.310 -5.741 5.693 1.00 98.62 93 LYS A C 1
ATOM 755 O O . LYS A 1 93 ? 1.679 -5.857 4.530 1.00 98.62 93 LYS A O 1
ATOM 760 N N . ASN A 1 94 ? 1.513 -4.655 6.437 1.00 98.75 94 ASN A N 1
ATOM 761 C CA . ASN A 1 94 ? 2.298 -3.505 6.012 1.00 98.75 94 ASN A CA 1
ATOM 762 C C . ASN A 1 94 ? 3.744 -3.935 5.743 1.00 98.75 94 ASN A C 1
ATOM 764 O O . ASN A 1 94 ? 4.247 -3.731 4.642 1.00 98.75 94 ASN A O 1
ATOM 768 N N . ASN A 1 95 ? 4.365 -4.638 6.691 1.00 98.69 95 ASN A N 1
ATOM 769 C CA . ASN A 1 95 ? 5.721 -5.156 6.528 1.00 98.69 95 ASN A CA 1
ATOM 770 C C . ASN A 1 95 ? 5.843 -6.135 5.344 1.00 98.69 95 ASN A C 1
ATOM 772 O O . ASN A 1 95 ? 6.767 -6.019 4.544 1.00 98.69 95 ASN A O 1
ATOM 776 N N . ASP A 1 96 ? 4.884 -7.054 5.178 1.00 98.75 96 ASP A N 1
ATOM 777 C CA . ASP A 1 96 ? 4.883 -7.998 4.057 1.00 98.75 96 ASP A CA 1
ATOM 778 C C . ASP A 1 96 ? 4.868 -7.256 2.704 1.00 98.75 96 ASP A C 1
ATOM 780 O O . ASP A 1 96 ? 5.652 -7.580 1.811 1.00 98.75 96 ASP A O 1
ATOM 784 N N . LEU A 1 97 ? 3.998 -6.250 2.531 1.00 98.75 97 LEU A N 1
ATOM 785 C CA . LEU A 1 97 ? 3.946 -5.475 1.286 1.00 98.75 97 LEU A CA 1
ATOM 786 C C . LEU A 1 97 ? 5.207 -4.624 1.086 1.00 98.75 97 LEU A C 1
ATOM 788 O O . LEU A 1 97 ? 5.703 -4.541 -0.039 1.00 98.75 97 LEU A O 1
ATOM 792 N N . PHE A 1 98 ? 5.740 -4.028 2.153 1.00 98.81 98 PHE A N 1
ATOM 793 C CA . PHE A 1 98 ? 6.972 -3.242 2.105 1.00 98.81 98 PHE A CA 1
ATOM 794 C C . PHE A 1 98 ? 8.149 -4.089 1.603 1.00 98.81 98 PHE A C 1
ATOM 796 O O . PHE A 1 98 ? 8.795 -3.726 0.621 1.00 98.81 98 PHE A O 1
ATOM 803 N N . GLN A 1 99 ? 8.372 -5.269 2.190 1.00 98.75 99 GLN A N 1
ATOM 804 C CA . GLN A 1 99 ? 9.459 -6.172 1.792 1.00 98.75 99 GLN A CA 1
ATOM 805 C C . GLN A 1 99 ? 9.291 -6.694 0.361 1.00 98.75 99 GLN A C 1
ATOM 807 O O . GLN A 1 99 ? 10.239 -6.701 -0.425 1.00 98.75 99 GLN A O 1
ATOM 812 N N . LEU A 1 100 ? 8.071 -7.090 -0.017 1.00 98.69 100 LEU A N 1
ATOM 813 C CA . LEU A 1 100 ? 7.780 -7.519 -1.386 1.00 98.69 100 LEU A CA 1
ATOM 814 C C . LEU A 1 100 ? 7.988 -6.397 -2.411 1.00 98.69 100 LEU A C 1
ATOM 816 O O . LEU A 1 100 ? 8.306 -6.670 -3.574 1.00 98.69 100 LEU A O 1
ATOM 820 N N . THR A 1 101 ? 7.785 -5.146 -2.007 1.00 98.75 101 THR A N 1
ATOM 821 C CA . THR A 1 101 ? 8.019 -3.982 -2.862 1.00 98.75 101 THR A CA 1
ATOM 822 C C . THR A 1 101 ? 9.504 -3.657 -2.954 1.00 98.75 101 THR A C 1
ATOM 824 O O . THR A 1 101 ? 9.986 -3.448 -4.064 1.00 98.75 101 THR A O 1
ATOM 827 N N . ALA A 1 102 ? 10.246 -3.744 -1.845 1.00 98.62 102 ALA A N 1
ATOM 828 C CA . ALA A 1 102 ? 11.699 -3.577 -1.815 1.00 98.62 102 ALA A CA 1
ATOM 829 C C . ALA A 1 102 ? 12.392 -4.527 -2.802 1.00 98.62 102 ALA A C 1
ATOM 831 O O . ALA A 1 102 ? 13.164 -4.085 -3.647 1.00 98.62 102 ALA A O 1
ATOM 832 N N . LEU A 1 103 ? 12.025 -5.815 -2.781 1.00 98.56 103 LEU A N 1
ATOM 833 C CA . LEU A 1 103 ? 12.553 -6.812 -3.720 1.00 98.56 103 LEU A CA 1
ATOM 834 C C . LEU A 1 103 ? 12.284 -6.442 -5.183 1.00 98.56 103 LEU A C 1
ATOM 836 O O . LEU A 1 103 ? 13.127 -6.654 -6.050 1.00 98.56 103 LEU A O 1
ATOM 840 N N . VAL A 1 104 ? 11.099 -5.902 -5.478 1.00 98.31 104 VAL A N 1
ATOM 841 C CA . VAL A 1 104 ? 10.765 -5.474 -6.840 1.00 98.31 104 VAL A CA 1
ATOM 842 C C . VAL A 1 104 ? 11.565 -4.245 -7.253 1.00 98.31 104 VAL A C 1
ATOM 844 O O . VAL A 1 104 ? 12.049 -4.221 -8.381 1.00 98.31 104 VAL A O 1
ATOM 847 N N . LEU A 1 105 ? 11.722 -3.260 -6.369 1.00 98.50 105 LEU A N 1
ATOM 848 C CA . LEU A 1 105 ? 12.525 -2.068 -6.636 1.00 98.50 105 LEU A CA 1
ATOM 849 C C . LEU A 1 105 ? 13.987 -2.434 -6.905 1.00 98.50 105 LEU A C 1
ATOM 851 O O . LEU A 1 105 ? 14.539 -1.968 -7.895 1.00 98.50 105 LEU A O 1
ATOM 855 N N . SER A 1 106 ? 14.573 -3.348 -6.123 1.00 98.38 106 SER A N 1
ATOM 856 C CA . SER A 1 106 ? 15.927 -3.856 -6.382 1.00 98.38 106 SER A CA 1
ATOM 857 C C . SER A 1 106 ? 16.054 -4.504 -7.764 1.00 98.38 106 SER A C 1
ATOM 859 O O . SER A 1 106 ? 17.042 -4.284 -8.455 1.00 98.38 106 SER A O 1
ATOM 861 N N . ILE A 1 107 ? 15.049 -5.272 -8.204 1.00 97.69 107 ILE A N 1
ATOM 862 C CA . ILE A 1 107 ? 15.045 -5.870 -9.550 1.00 97.69 107 ILE A CA 1
ATOM 863 C C . ILE A 1 107 ? 14.944 -4.803 -10.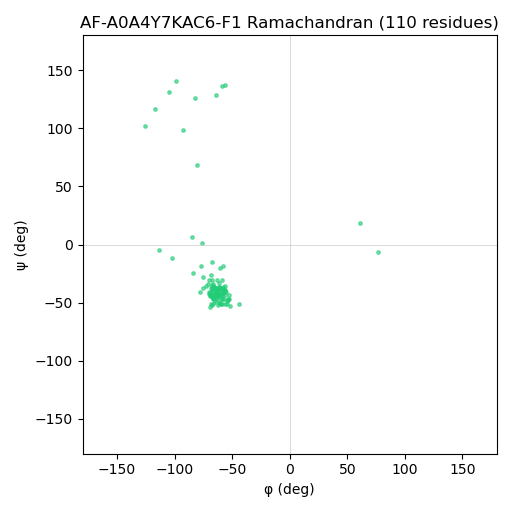639 1.00 97.69 107 ILE A C 1
ATOM 865 O O . ILE A 1 107 ? 15.639 -4.904 -11.644 1.00 97.69 107 ILE A O 1
ATOM 869 N N . ILE A 1 108 ? 14.076 -3.804 -10.466 1.00 97.44 108 ILE A N 1
ATOM 870 C CA . ILE A 1 108 ? 13.930 -2.713 -11.436 1.00 97.44 108 ILE A CA 1
ATOM 871 C C . ILE A 1 108 ? 15.230 -1.912 -11.544 1.00 97.44 108 ILE A C 1
ATOM 873 O O . ILE A 1 108 ? 15.630 -1.580 -12.653 1.00 97.44 108 ILE A O 1
ATOM 877 N N . GLU A 1 109 ? 15.905 -1.649 -10.425 1.00 96.00 109 GLU A N 1
ATOM 878 C CA . GLU A 1 109 ? 17.174 -0.915 -10.410 1.00 96.00 109 GLU A CA 1
ATOM 879 C C . GLU A 1 109 ? 18.284 -1.658 -11.164 1.00 96.00 109 GLU A C 1
ATOM 881 O O . GLU A 1 109 ? 19.042 -1.030 -11.889 1.00 96.00 109 GLU A O 1
ATOM 886 N N . MET A 1 110 ? 18.337 -2.994 -11.082 1.00 96.94 110 MET A N 1
ATOM 887 C CA . MET A 1 110 ? 19.284 -3.806 -11.867 1.00 96.94 110 MET A CA 1
ATOM 888 C C . MET A 1 110 ? 19.012 -3.797 -13.382 1.00 96.94 110 MET A C 1
ATOM 890 O O . MET A 1 110 ? 19.845 -4.267 -14.153 1.00 96.94 110 MET A O 1
ATOM 894 N N . LEU A 1 111 ? 17.830 -3.345 -13.809 1.00 94.25 111 LEU A N 1
ATOM 895 C CA . LEU A 1 111 ? 17.420 -3.291 -15.215 1.00 94.25 111 LEU A CA 1
ATOM 896 C C . LEU A 1 111 ? 17.521 -1.882 -15.813 1.00 94.25 111 LEU A C 1
ATOM 898 O O . LEU A 1 111 ? 17.353 -1.746 -17.027 1.00 94.25 111 LEU A O 1
ATOM 902 N N . ARG A 1 112 ? 17.729 -0.865 -14.970 1.00 79.81 112 ARG A N 1
ATOM 903 C CA . ARG A 1 112 ? 17.949 0.522 -15.378 1.00 79.81 112 ARG A CA 1
ATOM 904 C C . ARG A 1 112 ? 19.369 0.694 -15.906 1.00 79.81 112 ARG A C 1
ATOM 906 O O . ARG A 1 112 ? 19.493 1.377 -16.943 1.00 79.81 112 ARG A O 1
#

Secondary structure (DSSP, 8-state):
-HHHHHHHHHHHHHHHHHHHH-SS--HHHHHHHHHHHHHHHHHHHHHHHHHHHHHTT-HHHHHHHHHHHHHHHHHHHHHHHTSTT---TTHHHHHHHHHHHHHHHHHHHTT-

Solvent-accessible surface area (backbone atoms only — not comparable to full-atom values): 5825 Å² total; per-residue (Å²): 103,74,64,44,40,50,49,33,50,52,48,37,52,49,49,54,50,52,62,68,69,44,90,79,61,58,68,66,66,45,50,39,48,51,53,34,42,49,34,30,50,49,26,41,50,30,43,52,53,18,53,52,27,47,74,71,66,37,36,69,59,16,41,55,24,44,51,55,36,34,44,30,33,52,55,40,49,48,57,29,59,79,41,85,94,49,76,59,97,46,54,69,60,25,49,52,44,32,55,53,33,51,58,44,48,56,54,40,60,77,72,103

Foldseek 3Di:
DVVLLVLLVVLLVVLVVVVVVDPDDDPLLNVLSVLLNVLSVLLNVLCVVLVVCVVVLVLVSNLVSLVSNLVSLVVSQVSQVVDPPGHDPCPVSSVVSNVVSVVVNVVSVVSD

pLDDT: mean 96.87, std 3.62, range [75.62, 98.81]

InterPro domains:
  IPR006501 Pectinesterase inhibitor domain [PF04043] (3-107)
  IPR006501 Pectinesterase inhibitor domain [SM00856] (1-107)
  IPR006501 Pectinesterase inhibitor domain [TIGR01614] (2-111)
  IPR034088 Pla a 1-like [cd15795] (1-110)
  IPR035513 Invertase/pectin methylesterase inhibitor domain superfamily [G3DSA:1.20.140.40] (1-112)
  IPR035513 Invertase/pectin methylesterase inhibitor domain superfamily [SSF101148] (2-111)

Mean predicted aligned error: 2.49 Å

Organism: Papaver somniferum (NCBI:txid3469)

Radius of gyration: 14.8 Å; Cα contacts (8 Å, |Δi|>4): 119; chains: 1; bounding box: 39×20×45 Å

Nearest PDB structures (foldseek):
  1x8z-assembly1_A-2  TM=9.042E-01  e=2.788E-05  Arabidopsis thaliana
  1x8z-assembly3_A  TM=9.042E-01  e=2.788E-05  Arabidopsis thaliana
  1xg2-assembly1_B  TM=9.386E-01  e=9.649E-05  Actinidia chinensis
  1x91-assembly1_A  TM=9.199E-01  e=2.841E-04  Arabidopsis thaliana
  1x8z-assembly2_C  TM=9.012E-01  e=8.826E-04  Arabidopsis thaliana

Sequence (112 aa):
MKLNRTNATHTKLYIKKIMKKKKKLEPFYRSCLESCLELYSNAIYSTRDAIKYYKSRSYLEANVQFSAVMDAPSTCEDGFKDKEGLRSPLTKKNNDLFQLTALVLSIIEMLR

=== Feature glossary ===
A reading guide for the features in this record.

Start from the sequence.

  · Sequence gives the chain of amino acids in standard one-letter code (A=alanine, C=cysteine, …, Y=tyrosine), read N→C. It is the only feature that is directly encoded by the gene; all structural features are derived from the folded form of this sequence.

Fold it, and you get atomic coordinates and the backbone conformation that goes with them.

  · Structure coordinates are given as an mmCIF _atom_site loop: one row per atom with element, residue name, chain id, sequence number, and x/y/z position in Å. Only the four main-chain atoms per residue are included here; side chains are omitted to keep the record compact.

  · Backbone dihedral angles. Every residue except chain termini has a φ (preceding-C → N → Cα → C) and a ψ (N → Cα → C → next-N). They are reported in degrees following the IUPAC sign convention. Secondary structure is essentially a statement about which (φ, ψ) basin each residue occupies.

  · Eight-state secondary structure (DSSP): H is the canonical α-helix, G the tighter 3₁₀-helix, I the wider π-helix; E/B are β-structure, T and S are turns and bends, and '-' is everything else. DSSP derives these from the pattern of main-chain N–H···O=C hydrogen bonds, not from the sequence.

  · SS3 is a coarse helix/strand/coil call (letters a/b/c) made by the P-SEA algorithm from inter-Cα distances and dihedrals. It is less detailed than DSSP but needs only Cα positions.

Summarize the fold with a handful of shape descriptors and a per-residue structural alphabet.

  · Radius of gyration (Rg) is the root-mean-square distance of Cα atoms from their centroid — a single number for overall size and compactness. A globular domain of N residues has Rg ≈ 2.2·N^0.38 Å; an extended or disordered chain has a much larger Rg. The Cα contact count is the number of residue pairs whose Cα atoms are within 8 Å and are more than four positions apart in sequence — a standard proxy for tertiary packing density. The bounding b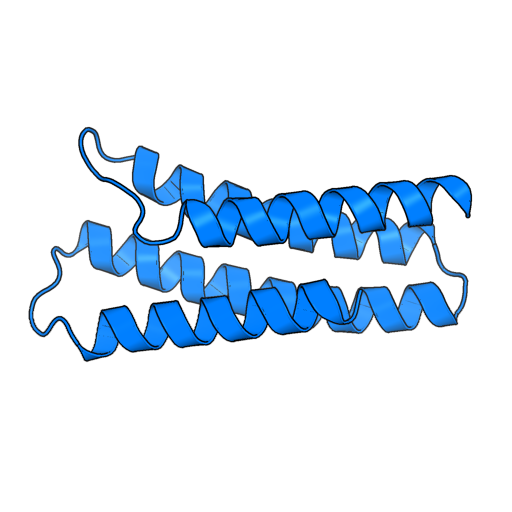ox is the smallest axis-aligned box enclosing all Cα atoms.

  · 3Di is Foldseek's structural alphabet. Each residue is assigned one of twenty discrete states based on how its Cα sits relative to its spatial (not sequential) neighbors. Aligning 3Di strings finds structural homologs roughly as well as full 3D superposition, but orders of magnitude faster.

  · Solvent-accessible surface area (SASA) is the area in Å² traced out by the centre of a 1.4 Å probe sphere (a water molecule) rolled over the protein's van der Waals surface (Shrake–Rupley / Lee–Richards construction). Buried residues have near-zero SASA; fully exposed residues can exceed 200 Å². The total SASA scales roughly with the number of surface residues.

Ask how reliable the model is.

  · For AlphaFold models, the B-factor field carries pLDDT — the model's own estimate of local accuracy on a 0–100 scale. Regions with pLDDT<50 should be treated as essentially unmodeled; they often correspond to intrinsically disordered segments.

  · For experimental (PDB) structures, the B-factor (temperature factor) quantifies the positional spread of each atom in the crystal — a combination of thermal vibration and static disorder — in units of Å². High B-factors mark flexible loops or poorly resolved regions; lo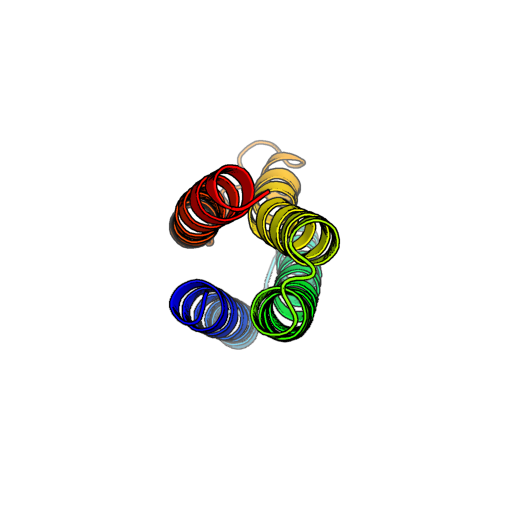w B-factors mark the rigid, well-ordered core.

  · Predicted Aligned Error (PAE) is an AlphaFold confidence matrix: entry (i, j) is the expected error in the position of residue j, in ångströms, when the prediction is superimposed on the true structure at residue i. Low PAE within a block of residues means that block is internally rigid and well-predicted; high PAE between two blocks means their relative placement is uncertain even if each block individually is confident.

Place it in context: what it resembles, what it is annotated as, and how it looks.

  · Structural nearest neighbors (via Foldseek easy-search vs the PDB). Reported per hit: target PDB id, E-value, and alignment TM-score. A TM-score above ~0.5 is the conventional threshold for 'same fold'.

  · Functional annotations link the protein to curated databases. InterPro entries identify conserved domains and families by matching the seq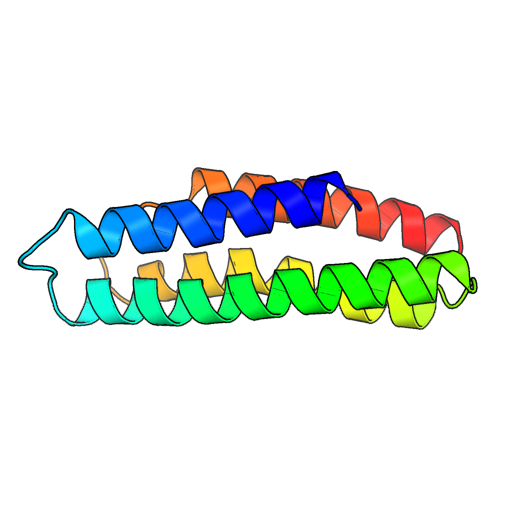uence against member-database signatures (Pfam, PROSITE, CDD, …). Gene Ontology (GO) terms describe molecular function, biological process, and cellular component in a controlled vocabulary. CATH places the structure in a hierarchical fold classification (Class/Architecture/Topology/Homologous-superfamily). The organism is the source species.

  · The contact map is a binary N×N matrix image: pixel (i, j) is dark where Cα_i and Cα_j are within 8 Å and |i−j|>4. Because the |i−j|>4 filter removes local helical contacts, off-diagonal stripes parallel to the main diagonal indicate parallel β-sheets; stripes perpendicular to it indicate antiparallel β-sheets. The Ramachandran plot scatters every residue's (φ, ψ) pair against the sterically allowed regions. The PAE heatmap renders the predicted-aligned-error matrix.

  · Six rendered views show the 3D structure from the faces of a cube — i.e. along ±x, ±y, ±z. Rendering representation is drawn randomly per protein from cartoon (secondary-structure ribbons), sticks (backbone bonds), or molecular surface; coloring is either N→C rainbow (blue at the N-terminus through red at the C-terminus) or one color per chain.